Protein AF-A0A822CN77-F1 (afdb_monomer_lite)

Sequence (173 aa):
PVVTIVVEGGQDTVNNTYYDLRANIPVIIVDGTGRAADFFTRWLFLTKDLENDVENKDIICEIEELASSAGSQNINQNDQENDKSKQIDELMNRIMYCLQPAIRSRLTVFSLNSGVNLTETIFRSICRSRQTIAKMKLYSSNIKVKTKREDMPDDERHNMDETIDRHDILKKE

Structure (mmCIF, N/CA/C/O backbone):
data_AF-A0A822CN77-F1
#
_entry.id   AF-A0A822CN77-F1
#
loop_
_atom_site.group_PDB
_atom_site.id
_atom_site.type_symbol
_atom_site.label_atom_id
_atom_site.label_alt_id
_atom_site.label_comp_id
_atom_site.label_asym_id
_atom_site.label_entity_id
_atom_site.label_seq_id
_atom_site.pdbx_PDB_ins_code
_atom_site.Cartn_x
_atom_site.Cartn_y
_atom_site.Cartn_z
_atom_site.occupancy
_atom_site.B_iso_or_equiv
_atom_site.auth_seq_id
_atom_site.auth_comp_id
_atom_site.auth_asym_id
_atom_site.auth_atom_id
_atom_site.pdbx_PDB_model_num
ATOM 1 N N . PRO A 1 1 ? -4.252 -14.522 -8.098 1.00 82.31 1 PRO A N 1
ATOM 2 C CA . PRO A 1 1 ? -3.595 -13.725 -7.034 1.00 82.31 1 PRO A CA 1
ATOM 3 C C . PRO A 1 1 ? -3.723 -12.258 -7.419 1.00 82.31 1 PRO A C 1
ATOM 5 O O . PRO A 1 1 ? -3.623 -11.970 -8.606 1.00 82.31 1 PRO A O 1
ATOM 8 N N . VAL A 1 2 ? -3.995 -11.382 -6.457 1.00 90.12 2 VAL A N 1
ATOM 9 C CA . VAL A 1 2 ? -4.181 -9.945 -6.696 1.00 90.12 2 VAL A CA 1
ATOM 10 C C . VAL A 1 2 ? -3.085 -9.199 -5.945 1.00 90.12 2 VAL A C 1
ATOM 12 O O . VAL A 1 2 ? -2.650 -9.658 -4.888 1.00 90.12 2 VAL A O 1
ATOM 15 N N . VAL A 1 3 ? -2.610 -8.102 -6.523 1.00 94.50 3 VAL A N 1
ATOM 16 C CA . VAL A 1 3 ? -1.659 -7.165 -5.925 1.00 94.50 3 VAL A CA 1
ATOM 17 C C . VAL A 1 3 ? -2.132 -5.760 -6.275 1.00 94.50 3 VAL A C 1
ATOM 19 O O . VAL A 1 3 ? -2.596 -5.540 -7.395 1.00 94.50 3 VAL A O 1
ATOM 22 N N . THR A 1 4 ? -1.999 -4.828 -5.342 1.00 97.06 4 THR A N 1
ATOM 23 C CA . THR A 1 4 ? -2.249 -3.408 -5.600 1.00 97.06 4 THR A CA 1
ATOM 24 C C . THR A 1 4 ? -0.922 -2.713 -5.853 1.00 97.06 4 THR A C 1
ATOM 26 O O . THR A 1 4 ? 0.059 -2.980 -5.159 1.00 97.06 4 THR A O 1
ATOM 29 N N . ILE A 1 5 ? -0.879 -1.825 -6.844 1.00 97.12 5 ILE A N 1
ATOM 30 C CA . ILE A 1 5 ? 0.282 -0.975 -7.117 1.00 97.12 5 ILE A CA 1
ATOM 31 C C . ILE A 1 5 ? -0.145 0.480 -6.926 1.00 97.12 5 ILE A C 1
ATOM 33 O O . ILE A 1 5 ? -1.062 0.951 -7.593 1.00 97.12 5 ILE A O 1
ATOM 37 N N . VAL A 1 6 ? 0.525 1.178 -6.016 1.00 97.00 6 VAL A N 1
ATOM 38 C CA . VAL A 1 6 ? 0.315 2.592 -5.709 1.00 97.00 6 VAL A CA 1
ATOM 39 C C . VAL A 1 6 ? 1.421 3.394 -6.380 1.00 97.00 6 VAL A C 1
ATOM 41 O O . VAL A 1 6 ? 2.593 3.221 -6.053 1.00 97.00 6 VAL A O 1
ATOM 44 N N . VAL A 1 7 ? 1.042 4.257 -7.321 1.00 95.62 7 VAL A N 1
ATOM 45 C CA . VAL A 1 7 ? 1.967 5.129 -8.068 1.00 95.62 7 VAL A CA 1
ATOM 46 C C . VAL A 1 7 ? 1.778 6.582 -7.640 1.00 95.62 7 VAL A C 1
ATOM 48 O O . VAL A 1 7 ? 2.720 7.253 -7.239 1.00 95.62 7 VAL A O 1
ATOM 51 N N . GLU A 1 8 ? 0.538 7.056 -7.642 1.00 94.25 8 GLU A N 1
ATOM 52 C CA . GLU A 1 8 ? 0.161 8.387 -7.177 1.00 94.25 8 GLU A CA 1
ATOM 53 C C . GLU A 1 8 ? -1.133 8.288 -6.358 1.00 94.25 8 GLU A C 1
ATOM 55 O O . GLU A 1 8 ? -1.816 7.259 -6.347 1.00 94.25 8 GLU A O 1
ATOM 60 N N . GLY A 1 9 ? -1.468 9.347 -5.627 1.00 92.50 9 GLY A N 1
ATOM 61 C CA . GLY A 1 9 ? -2.730 9.413 -4.920 1.00 92.50 9 GLY A CA 1
ATOM 62 C C . GLY A 1 9 ? -2.840 10.553 -3.930 1.00 92.50 9 GLY A C 1
ATOM 63 O O . GLY A 1 9 ? -1.879 11.281 -3.671 1.00 92.50 9 GLY A O 1
ATOM 64 N N . GLY A 1 10 ? -4.029 10.658 -3.348 1.00 91.06 10 GLY A N 1
ATOM 65 C CA . GLY A 1 10 ? -4.314 11.474 -2.173 1.00 91.06 10 GLY A CA 1
ATOM 66 C C . GLY A 1 10 ? -4.875 10.617 -1.040 1.00 91.06 10 GLY A C 1
ATOM 67 O O . GLY A 1 10 ? -4.555 9.435 -0.919 1.00 91.06 10 GLY A O 1
ATOM 68 N N . GLN A 1 11 ? -5.752 11.212 -0.235 1.00 89.19 11 GLN A N 1
ATOM 69 C CA . GLN A 1 11 ? -6.407 10.557 0.899 1.00 89.19 11 GLN A CA 1
ATOM 70 C C . GLN A 1 11 ? -7.148 9.266 0.508 1.00 89.19 11 GLN A C 1
ATOM 72 O O . GLN A 1 11 ? -7.032 8.256 1.200 1.00 89.19 11 GLN A O 1
ATOM 77 N N . ASP A 1 12 ? -7.841 9.253 -0.632 1.00 92.75 12 ASP A N 1
ATOM 78 C CA . ASP A 1 12 ? -8.577 8.068 -1.094 1.00 92.75 12 ASP A CA 1
ATOM 79 C C . ASP A 1 12 ? -7.660 6.877 -1.377 1.00 92.75 12 ASP A C 1
ATOM 81 O O . ASP A 1 12 ? -7.999 5.734 -1.083 1.00 92.75 12 ASP A O 1
ATOM 85 N N . THR A 1 13 ? -6.452 7.131 -1.879 1.00 95.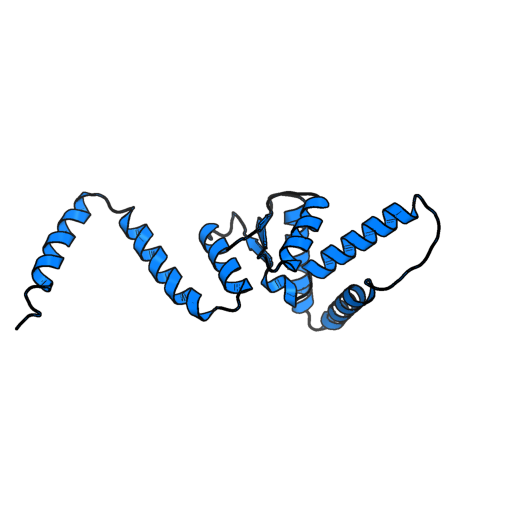50 13 THR A N 1
ATOM 86 C CA . THR A 1 13 ? -5.463 6.078 -2.131 1.00 95.50 13 THR A CA 1
ATOM 87 C C . THR A 1 13 ? -4.957 5.467 -0.829 1.00 95.50 13 THR A C 1
ATOM 89 O O . THR A 1 13 ? -4.756 4.255 -0.760 1.00 95.50 13 THR A O 1
ATOM 92 N N . VAL A 1 14 ? -4.802 6.275 0.224 1.00 92.38 14 VAL A N 1
ATOM 93 C CA . VAL A 1 14 ? -4.470 5.784 1.571 1.00 92.38 14 VAL A CA 1
ATOM 94 C C . VAL A 1 14 ? -5.600 4.902 2.107 1.00 92.38 14 VAL A C 1
ATOM 96 O O . VAL A 1 14 ? -5.341 3.808 2.607 1.00 92.38 14 VAL A O 1
ATOM 99 N N . ASN A 1 15 ? -6.855 5.319 1.921 1.00 93.50 15 ASN A N 1
ATOM 100 C CA . ASN A 1 15 ? -8.027 4.536 2.313 1.00 93.50 15 ASN A CA 1
ATOM 101 C C . ASN A 1 15 ? -8.109 3.197 1.567 1.00 93.50 15 ASN A C 1
ATOM 103 O O . ASN A 1 15 ? -8.303 2.154 2.189 1.00 93.50 15 ASN A O 1
ATOM 107 N N . ASN A 1 16 ? -7.910 3.204 0.250 1.00 95.75 16 ASN A N 1
ATOM 108 C CA . ASN A 1 16 ? -7.914 1.984 -0.557 1.00 95.75 16 ASN A CA 1
ATOM 109 C C . ASN A 1 16 ? -6.770 1.048 -0.155 1.00 95.75 16 ASN A C 1
ATOM 111 O O . ASN A 1 16 ? -6.987 -0.146 0.021 1.00 95.75 16 ASN A O 1
ATOM 115 N N . THR A 1 17 ? -5.582 1.603 0.103 1.00 95.19 17 THR A N 1
ATOM 116 C CA . THR A 1 17 ? -4.426 0.841 0.600 1.00 95.19 17 THR A CA 1
ATOM 117 C C . THR A 1 17 ? -4.740 0.159 1.931 1.00 95.19 17 THR A C 1
ATOM 119 O O . THR A 1 17 ? -4.429 -1.018 2.114 1.00 95.19 17 THR A O 1
ATOM 122 N N . TYR A 1 18 ? -5.407 0.866 2.847 1.00 94.56 18 TYR A N 1
ATOM 123 C CA . TYR A 1 18 ? -5.882 0.298 4.106 1.00 94.56 18 TYR A CA 1
ATOM 124 C C . TYR A 1 18 ? -6.828 -0.891 3.879 1.00 94.56 18 TYR A C 1
ATOM 126 O O . TYR A 1 18 ? -6.625 -1.959 4.465 1.00 94.56 18 TYR A O 1
ATOM 134 N N . TYR A 1 19 ? -7.833 -0.743 3.010 1.00 95.31 19 TYR A N 1
ATOM 135 C CA . TYR A 1 19 ? -8.781 -1.822 2.721 1.00 95.31 19 TYR A CA 1
ATOM 136 C C . TYR A 1 19 ? -8.113 -3.026 2.049 1.00 95.31 19 TYR A C 1
ATOM 138 O O . TYR A 1 19 ? -8.387 -4.163 2.439 1.00 95.31 19 TYR A O 1
ATOM 146 N N . ASP A 1 20 ? -7.186 -2.792 1.122 1.00 95.44 20 ASP A N 1
ATOM 147 C CA . ASP A 1 20 ? -6.421 -3.844 0.451 1.00 95.44 20 ASP A CA 1
ATOM 148 C C . ASP A 1 20 ? -5.571 -4.640 1.446 1.00 95.44 20 ASP A C 1
ATOM 150 O O . ASP A 1 20 ? -5.613 -5.875 1.482 1.00 95.44 20 ASP A O 1
ATOM 154 N N . LEU A 1 21 ? -4.859 -3.946 2.336 1.00 92.25 21 LEU A N 1
ATOM 155 C CA . LEU A 1 21 ? -4.067 -4.587 3.383 1.00 92.25 21 LEU A CA 1
ATOM 156 C C . LEU A 1 21 ? -4.950 -5.343 4.378 1.00 92.25 21 LEU A C 1
ATOM 158 O O . LEU A 1 21 ? -4.595 -6.447 4.805 1.00 92.25 21 LEU A O 1
ATOM 162 N N . ARG A 1 22 ? -6.129 -4.818 4.723 1.00 91.31 22 ARG A N 1
ATOM 163 C CA . ARG A 1 22 ? -7.092 -5.535 5.570 1.00 91.31 22 ARG A CA 1
ATOM 164 C C . ARG A 1 22 ? -7.628 -6.796 4.879 1.00 91.31 22 ARG A C 1
ATOM 166 O O . ARG A 1 22 ? -7.829 -7.815 5.537 1.00 91.31 22 ARG A O 1
ATOM 173 N N . ALA A 1 23 ? -7.772 -6.765 3.556 1.00 90.62 23 ALA A N 1
ATOM 174 C CA . ALA A 1 23 ? -8.179 -7.897 2.724 1.00 90.62 23 ALA A CA 1
ATOM 175 C C . ALA A 1 23 ? -7.046 -8.899 2.413 1.00 90.62 23 ALA A C 1
ATOM 177 O O . ALA A 1 23 ? -7.246 -9.833 1.637 1.00 90.62 23 ALA A O 1
ATOM 178 N N . ASN A 1 24 ? -5.863 -8.754 3.025 1.00 89.31 24 ASN A N 1
ATOM 179 C CA . ASN A 1 24 ? -4.676 -9.573 2.741 1.00 89.31 24 ASN A CA 1
ATOM 180 C C . ASN A 1 24 ? -4.159 -9.466 1.298 1.00 89.31 24 ASN A C 1
ATOM 182 O O . ASN A 1 24 ? -3.514 -10.391 0.793 1.00 89.31 24 ASN A O 1
ATOM 186 N N . ILE A 1 25 ? -4.397 -8.331 0.644 1.00 93.12 25 ILE A N 1
ATOM 187 C CA . ILE A 1 25 ? -3.852 -8.034 -0.675 1.00 93.12 25 ILE A CA 1
ATOM 188 C C . ILE A 1 25 ? -2.482 -7.360 -0.481 1.00 93.12 25 ILE A C 1
ATOM 190 O O . ILE A 1 25 ? -2.385 -6.366 0.239 1.00 93.12 25 ILE A O 1
ATOM 194 N N . PRO A 1 26 ? -1.392 -7.904 -1.058 1.00 94.19 26 PRO A N 1
ATOM 195 C CA . PRO A 1 26 ? -0.094 -7.244 -1.029 1.00 94.19 26 PRO A CA 1
ATOM 196 C C . PRO A 1 26 ? -0.150 -5.918 -1.790 1.00 94.19 26 PRO A C 1
ATOM 198 O O . PRO A 1 26 ? -0.728 -5.846 -2.877 1.00 94.19 26 PRO A O 1
ATOM 201 N N . VAL A 1 27 ? 0.507 -4.899 -1.241 1.00 95.81 27 VAL A N 1
ATOM 202 C CA . VAL A 1 27 ? 0.570 -3.559 -1.826 1.00 95.81 27 VAL A CA 1
ATOM 203 C C . VAL A 1 27 ? 2.014 -3.233 -2.183 1.00 95.81 27 VAL A C 1
ATOM 205 O O . VAL A 1 27 ? 2.927 -3.388 -1.370 1.00 95.81 27 VAL A O 1
ATOM 208 N N . ILE A 1 28 ? 2.224 -2.793 -3.418 1.00 96.12 28 ILE A N 1
ATOM 209 C CA . ILE A 1 28 ? 3.504 -2.306 -3.922 1.00 96.12 28 ILE A CA 1
ATOM 210 C C . ILE A 1 28 ? 3.405 -0.802 -4.083 1.00 96.12 28 ILE A C 1
ATOM 212 O O . ILE A 1 28 ? 2.486 -0.310 -4.724 1.00 96.12 28 ILE A O 1
ATOM 216 N N . ILE A 1 29 ? 4.363 -0.082 -3.528 1.00 96.06 29 ILE A N 1
ATOM 217 C CA . ILE A 1 29 ? 4.429 1.371 -3.583 1.00 96.06 29 ILE A CA 1
ATOM 218 C C . ILE A 1 29 ? 5.589 1.749 -4.477 1.00 96.06 29 ILE A C 1
ATOM 220 O O . ILE A 1 29 ? 6.706 1.285 -4.254 1.00 96.06 29 ILE A O 1
ATOM 224 N N . VAL A 1 30 ? 5.319 2.546 -5.503 1.00 95.88 30 VAL A N 1
ATOM 225 C CA . VAL A 1 30 ? 6.348 3.041 -6.410 1.00 95.88 30 VAL A CA 1
ATOM 226 C C . VAL A 1 30 ? 6.920 4.328 -5.825 1.00 95.88 30 VAL A C 1
ATOM 228 O O . VAL A 1 30 ? 6.211 5.303 -5.623 1.00 95.88 30 VAL A O 1
ATOM 231 N N . ASP A 1 31 ? 8.198 4.292 -5.476 1.00 94.06 31 ASP A N 1
ATOM 232 C CA . ASP A 1 31 ? 8.905 5.401 -4.839 1.00 94.06 31 ASP A CA 1
ATOM 233 C C . ASP A 1 31 ? 9.152 6.552 -5.825 1.00 94.06 31 ASP A C 1
ATOM 235 O O . ASP A 1 31 ? 9.593 6.320 -6.956 1.00 94.06 31 ASP A O 1
ATOM 239 N N . GLY A 1 32 ? 8.900 7.787 -5.383 1.00 91.19 32 GLY A N 1
ATOM 240 C CA . GLY A 1 32 ? 9.177 9.012 -6.129 1.00 91.19 32 GLY A CA 1
ATOM 241 C C . GLY A 1 32 ? 8.151 9.349 -7.209 1.00 91.19 32 GLY A C 1
ATOM 242 O O . GLY A 1 32 ? 8.461 10.137 -8.104 1.00 91.19 32 GLY A O 1
ATOM 243 N N . THR A 1 33 ? 6.962 8.737 -7.186 1.00 92.75 33 THR A N 1
ATOM 244 C CA . THR A 1 33 ? 5.964 8.899 -8.258 1.00 92.75 33 THR A CA 1
ATOM 245 C C . THR A 1 33 ? 4.710 9.666 -7.860 1.00 92.75 33 THR A C 1
ATOM 247 O O . THR A 1 33 ? 3.918 9.997 -8.740 1.00 92.75 33 THR A O 1
ATOM 250 N N . GLY A 1 34 ? 4.511 10.001 -6.582 1.00 91.12 34 GLY A N 1
ATOM 251 C CA . GLY A 1 34 ? 3.364 10.821 -6.201 1.00 91.12 34 GLY A CA 1
ATOM 252 C C . GLY A 1 34 ? 3.078 10.890 -4.709 1.00 91.12 34 GLY A C 1
ATOM 253 O O . GLY A 1 34 ? 3.551 10.079 -3.923 1.00 91.12 34 GLY A O 1
ATOM 254 N N . ARG A 1 35 ? 2.215 11.837 -4.316 1.00 90.69 35 ARG A N 1
ATOM 255 C CA . ARG A 1 35 ? 2.005 12.223 -2.905 1.00 90.69 35 ARG A CA 1
ATOM 256 C C . ARG A 1 35 ? 1.712 11.052 -1.965 1.00 90.69 35 ARG A C 1
ATOM 258 O O . ARG A 1 35 ? 2.388 10.918 -0.953 1.00 90.69 35 ARG A O 1
ATOM 265 N N . ALA A 1 36 ? 0.723 10.211 -2.276 1.00 90.88 36 ALA A N 1
ATOM 266 C CA . ALA A 1 36 ? 0.414 9.052 -1.433 1.00 90.88 36 ALA A CA 1
ATOM 267 C C . ALA A 1 36 ? 1.550 8.014 -1.417 1.00 90.88 36 ALA A C 1
ATOM 269 O O . ALA A 1 36 ? 1.839 7.439 -0.369 1.00 90.88 36 ALA A O 1
ATOM 270 N N . ALA A 1 37 ? 2.206 7.785 -2.557 1.00 92.62 37 ALA A N 1
ATOM 271 C CA . ALA A 1 37 ? 3.288 6.813 -2.660 1.00 92.62 37 ALA A CA 1
ATOM 272 C C . ALA A 1 37 ? 4.529 7.264 -1.873 1.00 92.62 37 ALA A C 1
ATOM 274 O O . ALA A 1 37 ? 5.075 6.505 -1.069 1.00 92.62 37 ALA A O 1
ATOM 275 N N . ASP A 1 38 ? 4.907 8.530 -2.018 1.00 91.06 38 ASP A N 1
ATOM 276 C CA . ASP A 1 38 ? 6.020 9.148 -1.302 1.00 91.06 38 ASP A CA 1
ATOM 277 C C . ASP A 1 38 ? 5.727 9.240 0.197 1.00 91.06 38 ASP A C 1
ATOM 279 O O . ASP A 1 38 ? 6.608 8.980 1.016 1.00 91.06 38 ASP A O 1
ATOM 283 N N . PHE A 1 39 ? 4.475 9.533 0.572 1.00 90.44 39 PHE A N 1
ATOM 284 C CA . PHE A 1 39 ? 4.030 9.521 1.964 1.00 90.44 39 PHE A CA 1
ATOM 285 C C . PHE A 1 39 ? 4.293 8.162 2.617 1.00 90.44 39 PHE A C 1
ATOM 287 O O . PHE A 1 39 ? 5.011 8.084 3.616 1.00 90.44 39 PHE A O 1
ATOM 294 N N . PHE A 1 40 ? 3.767 7.079 2.040 1.00 90.69 40 PHE A N 1
ATOM 295 C CA . PHE A 1 40 ? 3.989 5.743 2.586 1.00 90.69 40 PHE A CA 1
ATOM 296 C C . PHE A 1 40 ? 5.465 5.356 2.574 1.00 90.69 40 PHE A C 1
ATOM 298 O O . PHE A 1 40 ? 5.947 4.760 3.534 1.00 90.69 40 PHE A O 1
ATOM 305 N N . THR A 1 41 ? 6.191 5.690 1.509 1.00 90.38 41 THR A N 1
ATOM 306 C CA . THR A 1 41 ? 7.609 5.351 1.385 1.00 90.38 41 THR A CA 1
ATOM 307 C C . THR A 1 41 ? 8.427 6.043 2.473 1.00 90.38 41 THR A C 1
ATOM 309 O O . THR A 1 41 ? 9.200 5.387 3.174 1.00 90.38 41 THR A O 1
ATOM 312 N N . ARG A 1 42 ? 8.186 7.338 2.707 1.00 87.69 42 ARG A N 1
ATOM 313 C CA . ARG A 1 42 ? 8.837 8.106 3.772 1.00 87.69 42 ARG A CA 1
ATOM 314 C C . ARG A 1 42 ? 8.525 7.547 5.157 1.00 87.69 42 ARG A C 1
ATOM 316 O O . ARG A 1 42 ? 9.448 7.366 5.947 1.00 87.69 42 ARG A O 1
ATOM 323 N N . TRP A 1 43 ? 7.261 7.242 5.438 1.00 83.81 43 TRP A N 1
ATOM 324 C CA . TRP A 1 43 ? 6.845 6.662 6.718 1.00 83.81 43 TRP A CA 1
ATOM 325 C C . TRP A 1 43 ? 7.394 5.258 6.943 1.00 83.81 43 TRP A C 1
ATOM 327 O O . TRP A 1 43 ? 7.803 4.922 8.055 1.00 83.81 43 TRP A O 1
ATOM 337 N N . LEU A 1 44 ? 7.469 4.443 5.891 1.00 84.50 44 LEU A N 1
ATOM 338 C CA . LEU A 1 44 ? 8.154 3.163 5.958 1.00 84.50 44 LEU A CA 1
ATOM 339 C C . LEU A 1 44 ? 9.637 3.383 6.279 1.00 84.50 44 LEU A C 1
ATOM 341 O O . LEU A 1 44 ? 10.145 2.730 7.171 1.00 84.50 44 LEU A O 1
ATOM 345 N N . PHE A 1 45 ? 10.366 4.297 5.651 1.00 82.69 45 PHE A N 1
ATOM 346 C CA . PHE A 1 45 ? 11.764 4.501 6.060 1.00 82.69 45 PHE A CA 1
ATOM 347 C C . PHE A 1 45 ? 11.892 4.958 7.524 1.00 82.69 45 PHE A C 1
ATOM 349 O O . PHE A 1 45 ? 12.588 4.301 8.293 1.00 82.69 45 PHE A O 1
ATOM 356 N N . LEU A 1 46 ? 11.101 5.949 7.947 1.00 78.12 46 LEU A N 1
ATOM 357 C CA . LEU A 1 46 ? 11.106 6.464 9.324 1.00 78.12 46 LEU A CA 1
ATOM 358 C C . LEU A 1 46 ? 10.840 5.383 10.382 1.00 78.12 46 LEU A C 1
ATOM 360 O O . LEU A 1 46 ? 11.561 5.284 11.367 1.00 78.12 46 LEU A O 1
ATOM 364 N N . THR A 1 47 ? 9.830 4.539 10.171 1.00 71.06 47 THR A N 1
ATOM 365 C CA . THR A 1 47 ? 9.490 3.457 11.114 1.00 71.06 47 THR A CA 1
ATOM 366 C C . THR A 1 47 ? 10.541 2.350 11.143 1.00 71.06 47 THR A C 1
ATOM 368 O O . THR A 1 47 ? 10.703 1.687 12.155 1.00 71.06 47 THR A O 1
ATOM 371 N N . LYS A 1 48 ? 11.266 2.114 10.041 1.00 69.94 48 LYS A N 1
ATOM 372 C CA . LYS A 1 48 ? 12.392 1.158 10.014 1.00 69.94 48 LYS A CA 1
ATOM 373 C C . LYS A 1 48 ? 13.574 1.681 10.815 1.00 69.94 48 LYS A C 1
ATOM 375 O O . LYS A 1 48 ? 14.207 0.914 11.528 1.00 69.94 48 LYS A O 1
ATOM 380 N N . ASP A 1 49 ? 13.863 2.967 10.670 1.00 64.75 49 ASP A N 1
ATOM 381 C CA . ASP A 1 49 ? 14.956 3.613 11.386 1.00 64.75 49 ASP A CA 1
ATOM 382 C C . ASP A 1 49 ? 14.658 3.632 12.894 1.00 64.75 49 ASP A C 1
ATOM 384 O O . ASP A 1 49 ? 15.520 3.251 13.682 1.00 64.75 49 ASP A O 1
ATOM 388 N N . LEU A 1 50 ? 13.406 3.911 13.288 1.00 59.34 50 LEU A N 1
ATOM 389 C CA . LEU A 1 50 ? 12.960 3.809 14.684 1.00 59.34 50 LEU A CA 1
ATOM 390 C C . LEU A 1 50 ? 13.096 2.391 15.270 1.00 59.34 50 LEU A C 1
ATOM 392 O O . LEU A 1 50 ? 13.458 2.255 16.432 1.00 59.34 50 LEU A O 1
ATOM 396 N N . GLU A 1 51 ? 12.808 1.335 14.500 1.00 59.03 51 GLU A N 1
ATOM 397 C CA . GLU A 1 51 ? 12.944 -0.061 14.967 1.00 59.03 51 GLU A CA 1
ATOM 398 C C . GLU A 1 51 ? 14.414 -0.462 15.193 1.00 59.03 51 GLU A C 1
ATOM 400 O O . GLU A 1 51 ? 14.703 -1.333 16.020 1.00 59.03 51 GLU A O 1
ATOM 405 N N . ASN A 1 52 ? 15.336 0.157 14.449 1.00 59.03 52 ASN A N 1
ATOM 406 C CA . ASN A 1 52 ? 16.772 -0.101 14.542 1.00 59.03 52 ASN A CA 1
ATOM 407 C C . ASN A 1 52 ? 17.445 0.692 15.675 1.00 59.03 52 ASN A C 1
ATOM 409 O O . ASN A 1 52 ? 18.481 0.251 16.177 1.00 59.03 52 ASN A O 1
ATOM 413 N N . ASP A 1 53 ? 16.853 1.808 16.109 1.00 56.25 53 ASP A N 1
ATOM 414 C CA . ASP A 1 53 ? 17.280 2.543 17.300 1.00 56.25 53 ASP A CA 1
ATOM 415 C C . ASP A 1 53 ? 16.715 1.888 18.565 1.00 56.25 53 ASP A C 1
ATOM 417 O O . ASP A 1 53 ? 15.530 1.971 18.885 1.00 56.25 53 ASP A O 1
ATOM 421 N N . VAL A 1 54 ? 17.597 1.237 19.327 1.00 54.41 54 VAL A N 1
ATOM 422 C CA . VAL A 1 54 ? 17.249 0.503 20.558 1.00 54.41 54 VAL A CA 1
ATOM 423 C C . VAL A 1 54 ? 16.581 1.406 21.609 1.00 54.41 54 VAL A C 1
ATOM 425 O O . VAL A 1 54 ? 15.781 0.908 22.396 1.00 54.41 54 VAL A O 1
ATOM 428 N N . GLU A 1 55 ? 16.851 2.716 21.587 1.00 55.50 55 GLU A N 1
ATOM 429 C CA . GLU A 1 55 ? 16.246 3.718 22.481 1.00 55.50 55 GLU A CA 1
ATOM 430 C C . GLU A 1 55 ? 14.812 4.123 22.094 1.00 55.50 55 GLU A C 1
ATOM 432 O O . GLU A 1 55 ? 14.072 4.599 22.948 1.00 55.50 55 GLU A O 1
ATOM 437 N N . ASN A 1 56 ? 14.373 3.896 20.850 1.00 51.09 56 ASN A N 1
ATOM 438 C CA . ASN A 1 56 ? 13.058 4.342 20.365 1.00 51.09 56 ASN A CA 1
ATOM 439 C C . ASN A 1 56 ? 11.991 3.235 20.345 1.00 51.09 56 ASN A C 1
ATOM 441 O O . ASN A 1 56 ? 10.864 3.470 19.903 1.00 51.09 56 ASN A O 1
ATOM 445 N N . LYS A 1 57 ? 12.305 2.034 20.850 1.00 54.09 57 LYS A N 1
ATOM 446 C CA . LYS A 1 57 ? 11.336 0.927 20.960 1.00 54.09 57 LYS A CA 1
ATOM 447 C C . LYS A 1 57 ? 10.103 1.292 21.780 1.00 54.09 57 LYS A C 1
ATOM 449 O O . LYS A 1 57 ? 9.009 0.863 21.427 1.00 54.09 57 LYS A O 1
ATOM 454 N N . ASP A 1 58 ? 10.273 2.107 22.814 1.00 55.72 58 ASP A N 1
ATOM 455 C CA . ASP A 1 58 ? 9.165 2.543 23.664 1.00 55.72 58 ASP A CA 1
ATOM 456 C C . ASP A 1 58 ? 8.183 3.440 22.890 1.00 55.72 58 ASP A C 1
ATOM 458 O O . ASP A 1 58 ? 6.974 3.283 23.036 1.00 55.72 58 ASP A O 1
ATOM 462 N N . ILE A 1 59 ? 8.678 4.278 21.967 1.00 57.69 59 ILE A N 1
ATOM 463 C CA . ILE A 1 59 ? 7.845 5.117 21.082 1.00 57.69 59 ILE A CA 1
ATOM 464 C C . ILE A 1 59 ? 7.046 4.249 20.102 1.00 57.69 59 ILE A C 1
ATOM 466 O O . ILE A 1 59 ? 5.890 4.542 19.809 1.00 57.69 59 ILE A O 1
ATOM 470 N N . ILE A 1 60 ? 7.637 3.165 19.588 1.00 55.94 60 ILE A N 1
ATOM 471 C CA . ILE A 1 60 ? 6.927 2.226 18.706 1.00 55.94 60 ILE A CA 1
ATOM 472 C C . ILE A 1 60 ? 5.822 1.508 19.474 1.00 55.94 60 ILE A C 1
ATOM 474 O O . ILE A 1 60 ? 4.701 1.443 18.976 1.00 55.94 60 ILE A O 1
ATOM 478 N N . CYS A 1 61 ? 6.113 1.016 20.681 1.00 56.00 61 CYS A N 1
ATOM 479 C CA . CYS A 1 61 ? 5.110 0.409 21.553 1.00 56.00 61 CYS A CA 1
ATOM 480 C C . CYS A 1 61 ? 3.974 1.392 21.871 1.00 56.00 61 CYS A C 1
ATOM 482 O O . CYS A 1 61 ? 2.812 1.003 21.824 1.00 56.00 61 CYS A O 1
ATOM 484 N N . GLU A 1 62 ? 4.282 2.667 22.120 1.00 58.03 62 GLU A N 1
ATOM 485 C CA . GLU A 1 62 ? 3.279 3.705 22.380 1.00 58.03 62 GLU A CA 1
ATOM 486 C C . GLU A 1 62 ? 2.439 4.017 21.128 1.00 58.03 62 GLU A C 1
ATOM 488 O O . GLU A 1 62 ? 1.219 4.126 21.215 1.00 58.03 62 GLU A O 1
ATOM 493 N N . ILE A 1 63 ? 3.042 4.064 19.933 1.00 58.75 63 ILE A N 1
ATOM 494 C CA . ILE A 1 63 ? 2.304 4.182 18.662 1.00 58.75 63 ILE A CA 1
ATOM 495 C C . ILE A 1 63 ? 1.418 2.949 18.422 1.00 58.75 63 ILE A C 1
ATOM 497 O O . ILE A 1 63 ? 0.288 3.088 17.952 1.00 58.75 63 ILE A O 1
ATOM 501 N N . GLU A 1 64 ? 1.893 1.744 18.743 1.00 56.06 64 GLU A N 1
ATOM 502 C CA . GLU A 1 64 ? 1.116 0.504 18.648 1.00 56.06 64 GLU A CA 1
ATOM 503 C C . GLU A 1 64 ? -0.051 0.473 19.646 1.00 56.06 64 GLU A C 1
ATOM 505 O O . GLU A 1 64 ? -1.156 0.043 19.295 1.00 56.06 64 GLU A O 1
ATOM 510 N N . GLU A 1 65 ? 0.160 0.966 20.866 1.00 61.03 65 GLU A N 1
ATOM 511 C CA . GLU A 1 65 ? -0.857 1.086 21.911 1.00 61.03 65 GLU A CA 1
ATOM 512 C C . GLU A 1 65 ? -1.892 2.165 21.564 1.00 61.03 65 GLU A C 1
ATOM 514 O O . GLU A 1 65 ? -3.098 1.939 21.699 1.00 61.03 65 GLU A O 1
ATOM 519 N N . LEU A 1 66 ? -1.459 3.295 21.001 1.00 55.00 66 LEU A N 1
ATOM 520 C CA . LEU A 1 66 ? -2.332 4.336 20.454 1.00 55.00 66 LEU A CA 1
ATOM 521 C C . LEU A 1 66 ? -3.136 3.822 19.256 1.00 55.00 66 LEU A C 1
ATOM 523 O O . LEU A 1 66 ? -4.345 4.022 19.203 1.00 55.00 66 LEU A O 1
ATOM 527 N N . ALA A 1 67 ? -2.521 3.082 18.333 1.00 53.03 67 ALA A N 1
ATOM 528 C CA . ALA A 1 67 ? -3.226 2.474 17.203 1.00 53.03 67 ALA A CA 1
ATOM 529 C C . ALA A 1 67 ? -4.251 1.415 17.653 1.00 53.03 67 ALA A C 1
ATOM 531 O O . ALA A 1 67 ? -5.281 1.229 17.003 1.00 53.03 67 ALA A O 1
ATOM 532 N N . SER A 1 68 ? -3.979 0.729 18.766 1.00 54.50 68 SER A N 1
ATOM 533 C CA . SER A 1 68 ? -4.869 -0.284 19.344 1.00 54.50 68 SER A CA 1
ATOM 534 C C . SER A 1 68 ? -6.006 0.328 20.175 1.00 54.50 68 SER A C 1
ATOM 536 O O . SER A 1 68 ? -7.111 -0.212 20.189 1.00 54.50 68 SER A O 1
ATOM 538 N N . SER A 1 69 ? -5.770 1.466 20.834 1.00 51.56 69 SER A N 1
ATOM 539 C CA . SER A 1 69 ? -6.742 2.163 21.693 1.00 51.56 69 SER A CA 1
ATOM 540 C C . SER A 1 69 ? -7.587 3.211 20.959 1.00 51.56 69 SER A C 1
ATOM 542 O O . SER A 1 69 ? -8.735 3.450 21.342 1.00 51.56 69 SER A O 1
ATOM 544 N N . ALA A 1 70 ? -7.099 3.768 19.847 1.00 49.97 70 ALA A N 1
ATOM 545 C CA . ALA A 1 70 ? -7.842 4.714 19.010 1.00 49.97 70 ALA A CA 1
ATOM 546 C C . ALA A 1 70 ? -9.072 4.091 18.317 1.00 49.97 70 ALA A C 1
ATOM 548 O O . ALA A 1 70 ? -9.921 4.804 17.784 1.00 49.97 70 ALA A O 1
ATOM 549 N N . GLY A 1 71 ? -9.231 2.764 18.385 1.00 45.19 71 GLY A N 1
ATOM 550 C CA . GLY A 1 71 ? -10.467 2.070 18.025 1.00 45.19 71 GLY A CA 1
ATOM 551 C C . GLY A 1 71 ? -11.616 2.240 19.030 1.00 45.19 71 GLY A C 1
ATOM 552 O O . GLY A 1 71 ? -12.670 1.635 18.837 1.00 45.19 71 GLY A O 1
ATOM 553 N N . SER A 1 72 ? -11.443 2.978 20.135 1.00 46.62 72 SER A N 1
ATOM 554 C CA . SER A 1 72 ? -12.426 3.001 21.227 1.00 46.62 72 SER A CA 1
ATOM 555 C C . SER A 1 72 ? -12.446 4.295 22.050 1.00 46.62 72 SER A C 1
ATOM 557 O O . SER A 1 72 ? -12.335 4.217 23.266 1.00 46.62 72 SER A O 1
ATOM 559 N N . GLN A 1 73 ? -12.670 5.477 21.457 1.00 44.69 73 GLN A N 1
ATOM 560 C CA . GLN A 1 73 ? -13.143 6.636 22.241 1.00 44.69 73 GLN A CA 1
ATOM 561 C C . GLN A 1 73 ? -14.224 7.457 21.514 1.00 44.69 73 GLN A C 1
ATOM 563 O O . GLN A 1 73 ? -13.986 8.126 20.516 1.00 44.69 73 GLN A O 1
ATOM 568 N N . ASN A 1 74 ? -15.439 7.387 22.070 1.00 56.25 74 ASN A N 1
ATOM 569 C CA . ASN A 1 74 ? -16.562 8.299 21.846 1.00 56.25 74 ASN A CA 1
ATOM 570 C C . ASN A 1 74 ? -16.358 9.568 22.680 1.00 56.25 74 ASN A C 1
ATOM 572 O O . ASN A 1 74 ? -16.362 9.401 23.895 1.00 56.25 74 ASN A O 1
ATOM 576 N N . ILE A 1 75 ? -16.343 10.785 22.111 1.00 47.12 75 ILE A N 1
ATOM 577 C CA . ILE A 1 75 ? -16.773 12.020 22.816 1.00 47.12 75 ILE A CA 1
ATOM 578 C C . ILE A 1 75 ? -17.387 13.042 21.821 1.00 47.12 75 ILE A C 1
ATOM 580 O O . ILE A 1 75 ? -16.836 13.325 20.760 1.00 47.12 75 ILE A O 1
ATOM 584 N N . ASN A 1 76 ? -18.562 13.580 22.182 1.00 50.12 76 ASN A N 1
ATOM 585 C CA . ASN A 1 76 ? -19.296 14.689 21.539 1.00 50.12 76 ASN A CA 1
ATOM 586 C C . ASN A 1 76 ? -18.583 16.040 21.804 1.00 50.12 76 ASN A C 1
ATOM 588 O O . ASN A 1 76 ? -18.134 16.248 22.923 1.00 50.12 76 ASN A O 1
ATOM 592 N N . GLN A 1 77 ? -18.454 16.996 20.870 1.00 52.12 77 GLN A N 1
ATOM 593 C CA . GLN A 1 77 ? -19.391 18.122 20.623 1.00 52.12 77 GLN A CA 1
ATOM 594 C C . GLN A 1 77 ? -18.823 19.051 19.502 1.00 52.12 77 GLN A C 1
ATOM 596 O O . GLN A 1 77 ? -17.607 19.181 19.413 1.00 52.12 77 GLN A O 1
ATOM 601 N N . ASN A 1 78 ? -19.698 19.698 18.701 1.00 47.72 78 ASN A N 1
ATOM 602 C CA . ASN A 1 78 ? -19.498 20.733 17.638 1.00 47.72 78 ASN A CA 1
ATOM 603 C C . ASN A 1 78 ? -19.530 20.288 16.152 1.00 47.72 78 ASN A C 1
ATOM 605 O O . ASN A 1 78 ? -18.510 20.144 15.491 1.00 47.72 78 ASN A O 1
ATOM 609 N N . ASP A 1 79 ? -20.729 20.186 15.579 1.00 55.69 79 ASP A N 1
ATOM 610 C CA . ASP A 1 79 ? -21.076 19.432 14.356 1.00 55.69 79 ASP A CA 1
ATOM 611 C C . ASP A 1 79 ? -20.414 19.807 13.002 1.00 55.69 79 ASP A C 1
ATOM 613 O O . ASP A 1 79 ? -20.684 19.131 12.015 1.00 55.69 79 ASP A O 1
ATOM 617 N N . GLN A 1 80 ? -19.529 20.811 12.903 1.00 52.62 80 GLN A N 1
ATOM 618 C CA . GLN A 1 80 ? -18.768 21.084 11.657 1.00 52.62 80 GLN A CA 1
ATOM 619 C C . GLN A 1 80 ? -17.242 20.999 11.804 1.00 52.62 80 GLN A C 1
ATOM 621 O O . GLN A 1 80 ? -16.576 20.463 10.917 1.00 52.62 80 GLN A O 1
ATOM 626 N N . GLU A 1 81 ? -16.665 21.482 12.906 1.00 53.06 81 GLU A N 1
ATOM 627 C CA . GLU A 1 81 ? -15.238 21.261 13.201 1.00 53.06 81 GLU A CA 1
ATOM 628 C C . GLU A 1 81 ? -14.977 19.822 13.647 1.00 53.06 81 GLU A C 1
ATOM 630 O O . GLU A 1 81 ? -13.964 19.232 13.273 1.00 53.06 81 GLU A O 1
ATOM 635 N N . ASN A 1 82 ? -15.938 19.237 14.363 1.00 58.69 82 ASN A N 1
ATOM 636 C CA . ASN A 1 82 ? -15.847 17.891 14.908 1.00 58.69 82 ASN A CA 1
ATOM 637 C C . ASN A 1 82 ? -15.936 16.811 13.815 1.00 58.69 82 ASN A C 1
ATOM 639 O O . ASN A 1 82 ? -15.496 15.689 14.023 1.00 58.69 82 ASN A O 1
ATOM 643 N N . ASP A 1 83 ? -16.490 17.125 12.640 1.00 67.00 83 ASP A N 1
ATOM 644 C CA . ASP A 1 83 ? -16.551 16.175 11.522 1.00 67.00 83 ASP A CA 1
ATOM 645 C C . ASP A 1 83 ? -15.208 16.102 10.777 1.00 67.00 83 ASP A C 1
ATOM 647 O O . ASP A 1 83 ? -14.714 15.023 10.452 1.00 67.00 83 ASP A O 1
ATOM 651 N N . LYS A 1 84 ? -14.536 17.250 10.597 1.00 74.00 84 LYS A N 1
ATOM 652 C CA . LYS A 1 84 ? -13.185 17.287 10.018 1.00 74.00 84 LYS A CA 1
ATOM 653 C C . LYS A 1 84 ? -12.146 16.659 10.939 1.00 74.00 84 LYS A C 1
ATOM 655 O O . LYS A 1 84 ? -11.302 15.916 10.448 1.00 74.00 84 LYS A O 1
ATOM 660 N N . SER A 1 85 ? -12.198 16.933 12.245 1.00 76.12 85 SER A N 1
ATOM 661 C CA . SER A 1 85 ? -11.286 16.296 13.202 1.00 76.12 85 SER A CA 1
ATOM 662 C C . SER A 1 85 ? -11.479 14.780 13.219 1.00 76.12 85 SER A C 1
ATOM 664 O O . SER A 1 85 ? -10.506 14.056 13.055 1.00 76.12 85 SER A O 1
ATOM 666 N N . LYS A 1 86 ? -12.728 14.292 13.250 1.00 80.81 86 LYS A N 1
ATOM 667 C CA . LYS A 1 86 ? -13.030 12.852 13.169 1.00 80.81 86 LYS A CA 1
ATOM 668 C C . LYS A 1 86 ? -12.520 12.203 11.884 1.00 80.81 86 LYS A C 1
ATOM 670 O O . LYS A 1 86 ? -11.981 11.102 11.934 1.00 80.81 86 LYS A O 1
ATOM 675 N N . GLN A 1 87 ? -12.663 12.868 10.736 1.00 78.88 87 GLN A N 1
ATOM 676 C CA . GLN A 1 87 ? -12.136 12.360 9.463 1.00 78.88 87 GLN A CA 1
ATOM 677 C C . GLN A 1 87 ? -10.604 12.292 9.455 1.00 78.88 87 GLN A C 1
ATOM 679 O O . GLN A 1 87 ? -10.032 11.370 8.868 1.00 78.88 87 GLN A O 1
ATOM 684 N N . ILE A 1 88 ? -9.935 13.251 10.102 1.00 82.81 88 ILE A N 1
ATOM 685 C CA . ILE A 1 88 ? -8.479 13.237 10.280 1.00 82.81 88 ILE A CA 1
ATOM 686 C C . ILE A 1 88 ? -8.076 12.086 11.205 1.00 82.81 88 ILE A C 1
ATOM 688 O O . ILE A 1 88 ? -7.184 11.322 10.842 1.00 82.81 88 ILE A O 1
ATOM 692 N N . ASP A 1 89 ? -8.754 11.916 12.338 1.00 83.88 89 ASP A N 1
ATOM 693 C CA . ASP A 1 89 ? -8.478 10.839 13.294 1.00 83.88 89 ASP A CA 1
ATOM 694 C C . ASP A 1 89 ? -8.668 9.462 12.646 1.00 83.88 89 ASP A C 1
ATOM 696 O O . ASP A 1 89 ? -7.822 8.574 12.769 1.00 83.88 89 ASP A O 1
ATOM 700 N N . GLU A 1 90 ? -9.736 9.286 11.866 1.00 86.69 90 GLU A N 1
ATOM 701 C CA . GLU A 1 90 ? -9.986 8.044 11.141 1.00 86.69 90 GLU A CA 1
ATOM 702 C C . GLU A 1 90 ? -8.913 7.774 10.076 1.00 86.69 90 GLU A C 1
ATOM 704 O O . GLU A 1 90 ? -8.433 6.643 9.943 1.00 86.69 90 GLU A O 1
ATOM 709 N N . LEU A 1 91 ? -8.493 8.803 9.334 1.00 84.88 91 LEU A N 1
ATOM 710 C CA . LEU A 1 91 ? -7.403 8.681 8.370 1.00 84.88 91 LEU A CA 1
ATOM 711 C C . LEU A 1 91 ? -6.088 8.304 9.063 1.00 84.88 91 LEU A C 1
ATOM 713 O O . LEU A 1 91 ? -5.379 7.421 8.577 1.00 84.88 91 LEU A O 1
ATOM 717 N N . MET A 1 92 ? -5.780 8.925 10.202 1.00 84.50 92 MET A N 1
ATOM 7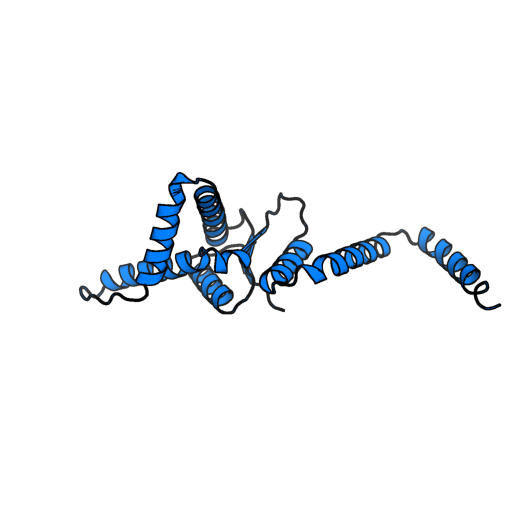18 C CA . MET A 1 92 ? -4.586 8.610 10.986 1.00 84.50 92 MET A CA 1
ATOM 719 C C . MET A 1 92 ? -4.623 7.174 11.499 1.00 84.50 92 MET A C 1
ATOM 721 O O . MET A 1 92 ? -3.642 6.454 11.337 1.00 84.50 92 MET A O 1
ATOM 725 N N . ASN A 1 93 ? -5.764 6.702 11.998 1.00 88.06 93 ASN A N 1
ATOM 726 C CA . ASN A 1 93 ? -5.931 5.308 12.414 1.00 88.06 93 ASN A CA 1
ATOM 727 C C . ASN A 1 93 ? -5.688 4.327 11.260 1.00 88.06 93 ASN A C 1
ATOM 729 O O . ASN A 1 93 ? -5.028 3.300 11.434 1.00 88.06 93 ASN A O 1
ATOM 733 N N . ARG A 1 94 ? -6.167 4.651 10.053 1.00 89.12 94 ARG A N 1
ATOM 734 C CA . ARG A 1 94 ? -5.917 3.841 8.849 1.00 89.12 94 ARG A CA 1
ATOM 735 C C . ARG A 1 94 ? -4.438 3.834 8.465 1.00 89.12 94 ARG A C 1
ATOM 737 O O . ARG A 1 94 ? -3.912 2.775 8.122 1.00 89.12 94 ARG A O 1
ATOM 744 N N . ILE A 1 95 ? -3.763 4.980 8.547 1.00 88.44 95 ILE A N 1
ATOM 745 C CA . ILE A 1 95 ? -2.319 5.090 8.303 1.00 88.44 95 ILE A CA 1
ATOM 746 C C . ILE A 1 95 ? -1.548 4.249 9.321 1.00 88.44 95 ILE A C 1
ATOM 748 O O . ILE A 1 95 ? -0.746 3.408 8.919 1.00 88.44 95 ILE A O 1
ATOM 752 N N . MET A 1 96 ? -1.836 4.412 10.613 1.00 86.44 96 MET A N 1
ATOM 753 C CA . MET A 1 96 ? -1.176 3.665 11.684 1.00 86.44 96 MET A CA 1
ATOM 754 C C . MET A 1 96 ? -1.364 2.159 11.512 1.00 86.44 96 MET A C 1
ATOM 756 O O . MET A 1 96 ? -0.392 1.412 11.594 1.00 86.44 96 MET A O 1
ATOM 760 N N . TYR A 1 97 ? -2.569 1.707 11.148 1.00 88.44 97 TYR 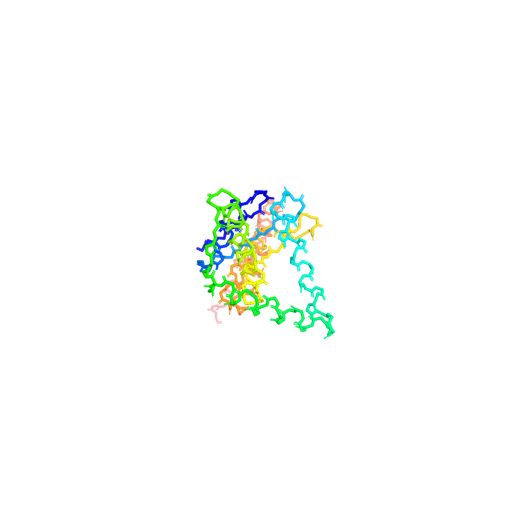A N 1
ATOM 761 C CA . TYR A 1 97 ? -2.812 0.304 10.808 1.00 88.44 97 TYR A CA 1
ATOM 762 C C . TYR A 1 97 ? -1.900 -0.191 9.678 1.00 88.44 97 TYR A C 1
ATOM 764 O O . TYR A 1 97 ? -1.303 -1.260 9.788 1.00 88.44 97 TYR A O 1
ATOM 772 N N . CYS A 1 98 ? -1.754 0.577 8.594 1.00 88.50 98 CYS A N 1
ATOM 773 C CA . CYS A 1 98 ? -0.890 0.187 7.475 1.00 88.50 98 CYS A CA 1
ATOM 774 C C . CYS A 1 98 ? 0.583 0.055 7.891 1.00 88.50 98 CYS A C 1
ATOM 776 O O . CYS A 1 98 ? 1.317 -0.740 7.303 1.00 88.50 98 CYS A O 1
ATOM 778 N N . LEU A 1 99 ? 1.013 0.825 8.892 1.00 82.62 99 LEU A N 1
ATOM 779 C CA . LEU A 1 99 ? 2.397 0.879 9.356 1.00 82.62 99 LEU A CA 1
ATOM 780 C C . LEU A 1 99 ? 2.738 -0.166 10.424 1.00 82.62 99 LEU A C 1
ATOM 782 O O . LEU A 1 99 ? 3.923 -0.410 10.647 1.00 82.62 99 LEU A O 1
ATOM 786 N N . GLN A 1 100 ? 1.743 -0.823 11.029 1.00 82.88 100 GLN A N 1
ATOM 787 C CA . GLN A 1 100 ? 1.968 -1.875 12.022 1.00 82.88 100 GLN A CA 1
ATOM 788 C C . GLN A 1 100 ? 2.936 -2.956 11.498 1.00 82.88 100 GLN A C 1
ATOM 790 O O . GLN A 1 100 ? 2.766 -3.424 10.361 1.00 82.88 100 GLN A O 1
ATOM 795 N N . PRO A 1 101 ? 3.893 -3.445 12.311 1.00 79.31 101 PRO A N 1
ATOM 796 C CA . PRO A 1 101 ? 4.910 -4.405 11.869 1.00 79.31 101 PRO A CA 1
ATOM 797 C C . PRO A 1 101 ? 4.340 -5.672 11.214 1.00 79.31 101 PRO A C 1
ATOM 799 O O . PRO A 1 101 ? 4.856 -6.153 10.201 1.00 79.31 101 PRO A O 1
ATOM 802 N N . ALA A 1 102 ? 3.217 -6.183 11.730 1.00 79.25 102 ALA A N 1
ATOM 803 C CA . ALA A 1 102 ? 2.535 -7.349 11.167 1.00 79.25 102 ALA A CA 1
ATOM 804 C C . ALA A 1 102 ? 2.025 -7.103 9.732 1.00 79.25 102 ALA A C 1
ATOM 806 O O . ALA A 1 102 ? 2.114 -7.972 8.858 1.00 79.25 102 ALA A O 1
ATOM 807 N N . ILE A 1 103 ? 1.517 -5.898 9.473 1.00 84.62 103 ILE A N 1
ATOM 808 C CA . ILE A 1 103 ? 0.922 -5.489 8.197 1.00 84.62 103 ILE A CA 1
ATOM 809 C C . ILE A 1 103 ? 2.010 -5.141 7.183 1.00 84.62 103 ILE A C 1
ATOM 811 O O . ILE A 1 103 ? 1.916 -5.517 6.012 1.00 84.62 103 ILE A O 1
ATOM 815 N N . ARG A 1 104 ? 3.081 -4.513 7.665 1.00 80.75 104 ARG A N 1
ATOM 816 C CA . ARG A 1 104 ? 4.224 -4.015 6.905 1.00 80.75 104 ARG A CA 1
ATOM 817 C C . ARG A 1 104 ? 4.893 -5.047 6.006 1.00 80.75 104 ARG A C 1
ATOM 819 O O . ARG A 1 104 ? 5.353 -4.711 4.921 1.00 80.75 104 ARG A O 1
ATOM 826 N N . SER A 1 105 ? 4.904 -6.315 6.412 1.00 82.06 105 SER A N 1
ATOM 827 C CA . SER A 1 105 ? 5.419 -7.427 5.596 1.00 82.06 105 SER A CA 1
ATOM 828 C C . SER A 1 105 ? 4.729 -7.568 4.225 1.00 82.06 105 SER A C 1
ATOM 830 O O . SER A 1 105 ? 5.293 -8.162 3.301 1.00 82.06 105 SER A O 1
ATOM 832 N N . ARG A 1 106 ? 3.521 -7.006 4.084 1.00 88.44 106 ARG A N 1
ATOM 833 C CA . ARG A 1 106 ? 2.695 -7.008 2.867 1.00 88.44 106 ARG A CA 1
ATOM 834 C C . ARG A 1 106 ? 2.805 -5.708 2.064 1.00 88.44 106 ARG A C 1
ATOM 836 O O . ARG A 1 106 ? 2.289 -5.659 0.950 1.00 88.44 106 ARG A O 1
ATOM 843 N N . LEU A 1 107 ? 3.509 -4.705 2.590 1.00 91.12 107 LEU A N 1
ATOM 844 C CA . LEU A 1 107 ? 3.880 -3.469 1.905 1.00 91.12 107 LEU A CA 1
ATOM 845 C C . LEU A 1 107 ? 5.294 -3.602 1.333 1.00 91.12 107 LEU A C 1
ATOM 847 O O . LEU A 1 107 ? 6.260 -3.858 2.050 1.00 91.12 107 LEU A O 1
ATOM 851 N N . THR A 1 108 ? 5.433 -3.436 0.022 1.00 92.25 108 THR A N 1
ATOM 852 C CA . THR A 1 108 ? 6.728 -3.491 -0.669 1.00 92.25 108 THR A CA 1
ATOM 853 C C . THR A 1 108 ? 6.986 -2.178 -1.384 1.00 92.25 108 THR A C 1
ATOM 855 O O . THR A 1 108 ? 6.153 -1.734 -2.158 1.00 92.25 108 THR A O 1
ATOM 858 N N . VAL A 1 109 ? 8.153 -1.575 -1.172 1.00 93.12 109 VAL A N 1
ATOM 859 C CA . VAL A 1 109 ? 8.569 -0.387 -1.927 1.0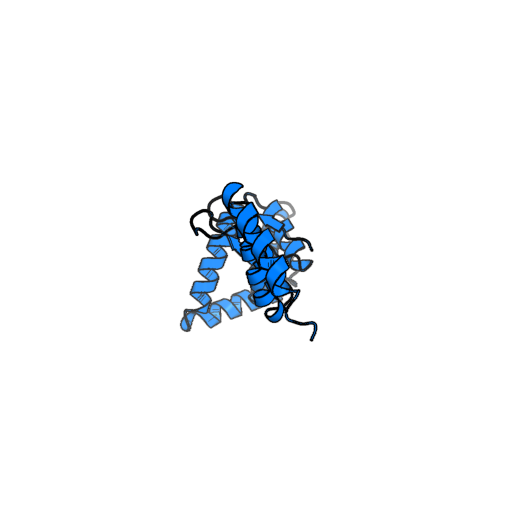0 93.12 109 VAL A CA 1
ATOM 860 C C . VAL A 1 109 ? 9.342 -0.832 -3.166 1.00 93.12 109 VAL A C 1
ATOM 862 O O . VAL A 1 109 ? 10.239 -1.674 -3.076 1.00 93.12 109 VAL A O 1
ATOM 865 N N . PHE A 1 110 ? 8.981 -0.278 -4.316 1.00 94.75 110 PHE A N 1
ATOM 866 C CA . PHE A 1 110 ? 9.641 -0.451 -5.599 1.00 94.75 110 PHE A CA 1
ATOM 867 C C . PHE A 1 110 ? 10.216 0.891 -6.045 1.00 94.75 110 PHE A C 1
ATOM 869 O O . PHE A 1 110 ? 9.474 1.850 -6.214 1.00 94.75 110 PHE A O 1
ATOM 876 N N . SER A 1 111 ? 11.525 0.953 -6.273 1.00 92.56 111 SER A N 1
ATOM 877 C CA . SER A 1 111 ? 12.163 2.148 -6.826 1.00 92.56 111 SER A CA 1
ATOM 878 C C . SER A 1 111 ? 12.525 1.913 -8.285 1.00 92.56 111 SER A C 1
ATOM 880 O O . SER A 1 111 ? 13.207 0.934 -8.607 1.00 92.56 111 SER A O 1
ATOM 882 N N . LEU A 1 112 ? 12.118 2.840 -9.153 1.00 89.00 112 LEU A N 1
ATOM 883 C CA . LEU A 1 112 ? 12.450 2.828 -10.581 1.00 89.00 112 LEU A CA 1
ATOM 884 C C . LEU A 1 112 ? 13.970 2.860 -10.821 1.00 89.00 112 LEU A C 1
ATOM 886 O O . LEU A 1 112 ? 14.454 2.302 -11.801 1.00 89.00 112 LEU A O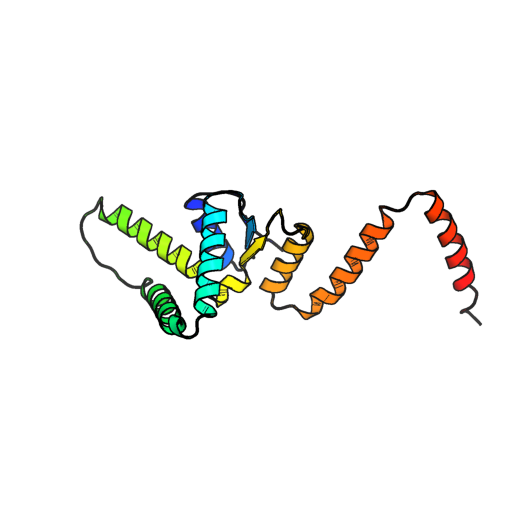 1
ATOM 890 N N . ASN A 1 113 ? 14.727 3.434 -9.881 1.00 88.69 113 ASN A N 1
ATOM 891 C CA . ASN A 1 113 ? 16.181 3.582 -9.967 1.00 88.69 113 ASN A CA 1
ATOM 892 C C . ASN A 1 113 ? 16.956 2.378 -9.404 1.00 88.69 113 ASN A C 1
ATOM 894 O O . ASN A 1 113 ? 18.181 2.351 -9.462 1.00 88.69 113 ASN A O 1
ATOM 898 N N . SER A 1 114 ? 16.271 1.375 -8.844 1.00 84.19 114 SER A N 1
ATOM 899 C CA . SER A 1 114 ? 16.926 0.247 -8.161 1.00 84.19 114 SER A CA 1
ATOM 900 C C . SER A 1 114 ? 17.559 -0.790 -9.097 1.00 84.19 114 SER A C 1
ATOM 902 O O . SER A 1 114 ? 18.264 -1.682 -8.629 1.00 84.19 114 SER A O 1
ATOM 904 N N . GLY A 1 115 ? 17.264 -0.735 -10.401 1.00 83.69 115 GLY A N 1
ATOM 905 C CA . GLY A 1 115 ? 17.647 -1.770 -11.371 1.00 83.69 115 GLY A CA 1
ATOM 906 C C . GLY A 1 115 ? 16.905 -3.106 -11.202 1.00 83.69 115 GLY A C 1
ATOM 907 O O . GLY A 1 115 ? 17.135 -4.039 -11.970 1.00 83.69 115 GLY A O 1
ATOM 908 N N . VAL A 1 116 ? 16.003 -3.221 -10.219 1.00 87.38 116 VAL A N 1
ATOM 909 C CA . VAL A 1 116 ? 15.160 -4.405 -10.005 1.00 87.38 116 VAL A CA 1
ATOM 910 C C . VAL A 1 116 ? 13.973 -4.368 -10.968 1.00 87.38 116 VAL A C 1
ATOM 912 O O . VAL A 1 116 ? 13.385 -3.319 -11.212 1.00 87.38 116 VAL A O 1
ATOM 915 N N . ASN A 1 117 ? 13.577 -5.524 -11.506 1.00 91.00 117 ASN A N 1
ATOM 916 C CA . ASN A 1 117 ? 12.417 -5.608 -12.391 1.00 91.00 117 ASN A CA 1
ATOM 917 C C . ASN A 1 117 ? 11.104 -5.506 -11.586 1.00 91.00 117 ASN A C 1
ATOM 919 O O . ASN A 1 117 ? 10.926 -6.182 -10.566 1.00 91.00 117 ASN A O 1
ATOM 923 N N . LEU A 1 118 ? 10.146 -4.707 -12.064 1.00 90.56 118 LEU A N 1
ATOM 924 C CA . LEU A 1 118 ? 8.815 -4.595 -11.456 1.00 90.56 118 LEU A CA 1
ATOM 925 C C . LEU A 1 118 ? 8.098 -5.954 -11.386 1.00 90.56 118 LEU A C 1
ATOM 927 O O . LEU A 1 118 ? 7.514 -6.289 -10.360 1.00 90.56 118 LEU A O 1
ATOM 931 N N . THR A 1 119 ? 8.203 -6.771 -12.435 1.00 91.62 119 THR A N 1
ATOM 932 C CA . THR A 1 119 ? 7.622 -8.123 -12.498 1.00 91.62 119 THR A CA 1
ATOM 933 C C . THR A 1 119 ? 8.171 -9.013 -11.393 1.00 91.62 119 THR A C 1
ATOM 935 O O . THR A 1 119 ? 7.421 -9.727 -10.726 1.00 91.62 119 THR A O 1
ATOM 938 N N . GLU A 1 120 ? 9.484 -8.948 -11.160 1.00 89.69 120 GLU A N 1
ATOM 939 C CA . GLU A 1 120 ? 10.105 -9.665 -10.053 1.00 89.69 120 GLU A CA 1
ATOM 940 C C . GLU A 1 120 ? 9.553 -9.154 -8.721 1.00 89.69 120 GLU A C 1
ATOM 942 O O . GLU A 1 120 ? 9.163 -9.954 -7.875 1.00 89.69 120 GLU A O 1
ATOM 947 N N . THR A 1 121 ? 9.431 -7.839 -8.552 1.00 92.06 121 THR A N 1
ATOM 948 C CA . THR A 1 121 ? 8.895 -7.226 -7.328 1.00 92.06 121 THR A CA 1
ATOM 949 C C . THR A 1 121 ? 7.452 -7.652 -7.044 1.00 92.06 121 THR A C 1
ATOM 951 O O . THR A 1 121 ? 7.144 -8.026 -5.910 1.00 92.06 121 THR A O 1
ATOM 954 N N . ILE A 1 122 ? 6.601 -7.705 -8.074 1.00 92.44 122 ILE A N 1
ATOM 955 C CA . ILE A 1 122 ? 5.238 -8.255 -8.016 1.00 92.44 122 ILE A CA 1
ATOM 956 C C . ILE A 1 122 ? 5.250 -9.703 -7.539 1.00 92.44 122 ILE A C 1
ATOM 958 O O . ILE A 1 122 ? 4.525 -10.081 -6.618 1.00 92.44 122 ILE A O 1
ATOM 962 N N . PHE A 1 123 ? 6.114 -10.527 -8.122 1.00 89.38 123 PHE A N 1
ATOM 963 C CA . PHE A 1 123 ? 6.212 -11.924 -7.724 1.00 89.38 123 PHE A CA 1
ATOM 964 C C . PHE A 1 123 ? 6.686 -12.076 -6.276 1.00 89.38 123 PHE A C 1
ATOM 966 O O . PHE A 1 123 ? 6.160 -12.902 -5.523 1.00 89.38 123 PHE A O 1
ATOM 973 N N . ARG A 1 124 ? 7.666 -11.264 -5.864 1.00 87.06 124 ARG A N 1
ATOM 974 C CA . ARG A 1 124 ? 8.210 -11.289 -4.505 1.00 87.06 124 ARG A CA 1
ATOM 975 C C . ARG A 1 124 ? 7.169 -10.857 -3.471 1.00 87.06 124 ARG A C 1
ATOM 977 O O . ARG A 1 124 ? 7.101 -11.495 -2.420 1.00 87.06 124 ARG A O 1
ATOM 984 N N . SER A 1 125 ? 6.355 -9.838 -3.753 1.00 89.44 125 SER A N 1
ATOM 985 C CA . SER A 1 125 ? 5.325 -9.359 -2.820 1.00 89.44 125 SER A CA 1
ATOM 986 C C . SER A 1 125 ? 4.232 -10.410 -2.588 1.00 89.44 125 SER A C 1
ATOM 988 O O . SER A 1 125 ? 3.882 -10.688 -1.441 1.00 89.44 125 SER A O 1
ATOM 990 N N . ILE A 1 126 ? 3.779 -11.087 -3.651 1.00 88.69 126 ILE A N 1
ATOM 991 C CA . ILE A 1 126 ? 2.798 -12.183 -3.569 1.00 88.69 126 ILE A CA 1
ATOM 992 C C . ILE A 1 126 ? 3.355 -13.370 -2.770 1.00 88.69 126 ILE A C 1
ATOM 994 O O . ILE A 1 126 ? 2.637 -13.992 -1.986 1.00 88.69 126 ILE A O 1
ATOM 998 N N . CYS A 1 127 ? 4.634 -13.710 -2.959 1.00 83.44 127 CYS A N 1
ATOM 999 C CA . CYS A 1 127 ? 5.266 -14.801 -2.212 1.00 83.44 127 CYS A CA 1
ATOM 1000 C C . CYS A 1 127 ? 5.412 -14.470 -0.719 1.00 83.44 127 CYS A C 1
ATOM 1002 O O . CYS A 1 127 ? 5.192 -15.341 0.129 1.00 83.44 127 CYS A O 1
ATOM 1004 N N . ARG A 1 128 ? 5.778 -13.221 -0.398 1.00 78.81 128 ARG A N 1
ATOM 1005 C CA . ARG A 1 128 ? 5.961 -12.745 0.981 1.00 78.81 128 ARG A CA 1
ATOM 1006 C C . ARG A 1 128 ? 4.655 -12.699 1.759 1.00 78.81 128 ARG A C 1
ATOM 1008 O O . ARG A 1 128 ? 4.618 -13.201 2.878 1.00 78.81 128 ARG A O 1
ATOM 1015 N N . SER A 1 129 ? 3.581 -12.191 1.156 1.00 74.12 129 SER A N 1
ATOM 1016 C CA . SER A 1 129 ? 2.276 -12.093 1.822 1.00 74.12 129 SER A CA 1
ATOM 1017 C C . SER A 1 129 ? 1.666 -13.451 2.187 1.00 74.12 129 SER A C 1
ATOM 1019 O O . SER A 1 129 ? 0.803 -13.519 3.055 1.00 74.12 129 SER A O 1
ATOM 1021 N N . ARG A 1 130 ? 2.134 -14.543 1.566 1.00 66.75 130 ARG A N 1
ATOM 1022 C CA . ARG A 1 130 ? 1.651 -15.916 1.790 1.00 66.75 130 ARG A CA 1
ATOM 1023 C C . ARG A 1 130 ? 2.585 -16.794 2.633 1.00 66.75 130 ARG A C 1
ATOM 1025 O O . ARG A 1 130 ? 2.399 -18.008 2.650 1.00 66.75 130 ARG A O 1
ATOM 1032 N N . GLN A 1 131 ? 3.611 -16.226 3.280 1.00 56.00 131 GLN A N 1
ATOM 1033 C CA . GLN A 1 131 ? 4.606 -16.968 4.082 1.00 56.00 131 GLN A CA 1
ATOM 1034 C C . GLN A 1 131 ? 5.198 -18.205 3.367 1.00 56.00 131 GLN A C 1
ATOM 1036 O O . GLN A 1 131 ? 5.553 -19.197 3.996 1.00 56.00 131 GLN A O 1
ATOM 1041 N N . THR A 1 132 ? 5.325 -18.191 2.033 1.00 48.12 132 THR A N 1
ATOM 1042 C CA . THR A 1 132 ? 5.820 -19.358 1.277 1.00 48.12 132 THR A CA 1
ATOM 1043 C C . THR A 1 132 ? 7.221 -19.109 0.714 1.00 48.12 132 THR A C 1
ATOM 1045 O O . THR A 1 132 ? 7.448 -19.177 -0.494 1.00 48.12 132 THR A O 1
ATOM 1048 N N . ILE A 1 133 ? 8.192 -18.837 1.593 1.00 48.38 133 ILE A N 1
ATOM 1049 C CA . ILE A 1 133 ? 9.606 -18.610 1.220 1.00 48.38 133 ILE A CA 1
ATOM 1050 C C . ILE A 1 133 ? 10.178 -19.816 0.440 1.00 48.38 133 ILE A C 1
ATOM 1052 O O . ILE A 1 133 ? 10.979 -19.648 -0.480 1.00 48.38 133 ILE A O 1
ATOM 1056 N N . ALA A 1 134 ? 9.688 -21.032 0.711 1.00 49.38 134 ALA A N 1
ATOM 1057 C CA . ALA A 1 134 ? 10.144 -22.265 0.066 1.00 49.38 134 ALA A CA 1
ATOM 1058 C C . ALA A 1 134 ? 9.869 -22.352 -1.454 1.00 49.38 134 ALA A C 1
ATOM 1060 O O . ALA A 1 134 ? 10.600 -23.043 -2.160 1.00 49.38 134 ALA A O 1
ATOM 1061 N N . LYS A 1 135 ? 8.875 -21.634 -2.006 1.00 51.59 135 LYS A N 1
ATOM 1062 C CA . LYS A 1 135 ? 8.575 -21.667 -3.458 1.00 51.59 135 LYS A CA 1
ATOM 1063 C C . LYS A 1 135 ? 9.420 -20.682 -4.277 1.00 51.59 135 LYS A C 1
ATOM 1065 O O . LYS A 1 135 ? 9.548 -20.830 -5.487 1.00 51.59 135 LYS A O 1
ATOM 1070 N N . MET A 1 136 ? 10.049 -19.706 -3.627 1.00 49.34 136 MET A N 1
ATOM 1071 C CA . MET A 1 136 ? 10.721 -18.573 -4.275 1.00 49.34 136 MET A CA 1
ATOM 1072 C C . MET A 1 136 ? 12.011 -18.972 -5.022 1.00 49.34 136 MET A C 1
ATOM 1074 O O . MET A 1 136 ? 12.309 -18.418 -6.083 1.00 49.34 136 MET A O 1
ATOM 1078 N N . LYS A 1 137 ? 12.737 -19.985 -4.520 1.00 50.84 137 LYS A N 1
ATOM 1079 C CA . LYS A 1 137 ? 13.929 -20.561 -5.179 1.00 50.84 137 LYS A CA 1
ATOM 1080 C C . LYS A 1 137 ? 13.603 -21.367 -6.441 1.00 50.84 137 LYS A C 1
ATOM 1082 O O . LYS A 1 137 ? 14.450 -21.453 -7.318 1.00 50.84 137 LYS A O 1
ATOM 1087 N N . LEU A 1 138 ? 12.400 -21.937 -6.544 1.00 48.91 138 LEU A N 1
ATOM 1088 C CA . LEU A 1 138 ? 12.019 -22.812 -7.660 1.00 48.91 138 LEU A CA 1
ATOM 1089 C C . LEU A 1 138 ? 11.520 -22.028 -8.889 1.00 48.91 138 LEU A C 1
ATOM 1091 O O . LEU A 1 138 ? 11.644 -22.492 -10.016 1.00 48.91 138 LEU A O 1
ATOM 1095 N N . TYR A 1 139 ? 10.942 -20.839 -8.684 1.00 51.38 139 TYR A N 1
ATOM 1096 C CA . TYR A 1 139 ? 10.383 -20.025 -9.773 1.00 51.38 139 TYR A CA 1
ATOM 1097 C C . TYR A 1 139 ? 11.396 -19.051 -10.389 1.00 51.38 139 TYR A C 1
ATOM 1099 O O . TYR A 1 139 ? 11.353 -18.801 -11.592 1.00 51.38 139 TYR A O 1
ATOM 1107 N N . SER A 1 140 ? 12.340 -18.537 -9.598 1.00 51.56 140 SER A N 1
ATOM 1108 C CA . SER A 1 140 ? 13.396 -17.635 -10.082 1.00 51.56 140 SER A CA 1
ATOM 1109 C C . SER A 1 140 ? 14.398 -18.335 -11.014 1.00 51.56 140 SER A C 1
ATOM 1111 O O . SER A 1 140 ? 14.899 -17.713 -11.952 1.00 51.56 140 SER A O 1
ATOM 1113 N N . SER A 1 141 ? 14.626 -19.639 -10.834 1.00 51.75 141 SER A N 1
ATOM 1114 C CA . SER A 1 141 ? 15.361 -20.480 -11.787 1.00 51.75 141 SER A CA 1
ATOM 1115 C C . SER A 1 141 ? 14.613 -20.654 -13.114 1.00 51.75 141 SER A C 1
ATOM 1117 O O . SER A 1 141 ? 15.241 -20.597 -14.165 1.00 51.75 141 SER A O 1
ATOM 1119 N N . ASN A 1 142 ? 13.281 -20.773 -13.101 1.00 48.53 142 ASN A N 1
ATOM 1120 C CA . ASN A 1 142 ? 12.483 -20.990 -14.317 1.00 48.53 142 ASN A CA 1
ATOM 1121 C C . ASN A 1 142 ? 12.277 -19.722 -15.164 1.00 48.53 142 ASN A C 1
ATOM 1123 O O . ASN A 1 142 ? 12.190 -19.812 -16.387 1.00 48.53 142 ASN A O 1
ATOM 1127 N N . ILE A 1 143 ? 12.234 -18.535 -14.547 1.00 52.09 143 ILE A N 1
ATOM 1128 C CA . ILE A 1 143 ? 12.092 -17.265 -15.282 1.00 52.09 143 ILE A CA 1
ATOM 1129 C C . ILE A 1 143 ? 13.375 -16.939 -16.063 1.00 52.09 143 ILE A C 1
ATOM 1131 O O . ILE A 1 143 ? 13.284 -16.583 -17.233 1.00 52.09 143 ILE A O 1
ATOM 1135 N N . LYS A 1 144 ? 14.567 -17.164 -15.480 1.00 47.84 144 LYS A N 1
ATOM 1136 C CA . LYS A 1 144 ? 15.856 -16.988 -16.186 1.00 47.84 144 LYS A CA 1
ATOM 1137 C C . LYS A 1 144 ? 16.025 -17.910 -17.400 1.00 47.84 144 LYS A C 1
ATOM 1139 O O . LYS A 1 144 ? 16.776 -17.577 -18.312 1.00 47.84 144 LYS A O 1
ATOM 1144 N N . VAL A 1 145 ? 15.361 -19.068 -17.412 1.00 46.53 145 VAL A N 1
ATOM 1145 C CA . VAL A 1 145 ? 15.427 -20.023 -18.532 1.00 46.53 145 VAL A CA 1
ATOM 1146 C C . VAL A 1 145 ? 14.532 -19.586 -19.697 1.00 46.53 145 VAL A C 1
ATOM 1148 O O . VAL A 1 145 ? 14.880 -19.845 -20.845 1.00 46.53 145 VAL A O 1
ATOM 1151 N N . LYS A 1 146 ? 13.418 -18.887 -19.434 1.00 42.47 146 LYS A N 1
ATOM 1152 C CA . LYS A 1 146 ? 12.537 -18.378 -20.498 1.00 42.47 146 LYS A CA 1
ATOM 1153 C C . LYS A 1 146 ? 13.098 -17.144 -21.200 1.00 42.47 146 LYS A C 1
ATOM 1155 O O . LYS A 1 146 ? 13.114 -17.133 -22.423 1.00 42.47 146 LYS A O 1
ATOM 1160 N N . THR A 1 147 ? 13.642 -16.172 -20.467 1.00 40.91 147 THR A N 1
ATOM 1161 C CA . THR A 1 147 ? 14.244 -14.978 -21.092 1.00 40.91 147 THR A CA 1
ATOM 1162 C C . THR A 1 147 ? 15.463 -15.309 -21.951 1.00 40.91 147 THR A C 1
ATOM 1164 O O . THR A 1 147 ? 15.646 -14.709 -22.998 1.00 40.91 147 THR A O 1
ATOM 1167 N N . LYS A 1 148 ? 16.249 -16.341 -21.609 1.00 39.97 148 LYS A N 1
ATOM 1168 C CA . LYS A 1 148 ? 17.355 -16.789 -22.477 1.00 39.97 148 LYS A CA 1
ATOM 1169 C C . LYS A 1 148 ? 16.916 -17.422 -23.803 1.00 39.97 148 LYS A C 1
ATOM 1171 O O . LYS A 1 148 ? 17.747 -17.533 -24.694 1.00 39.97 148 LYS A O 1
ATOM 1176 N N . ARG A 1 149 ? 15.668 -17.885 -23.934 1.00 41.22 149 ARG A N 1
ATOM 1177 C CA . ARG A 1 149 ? 15.181 -18.526 -25.169 1.00 41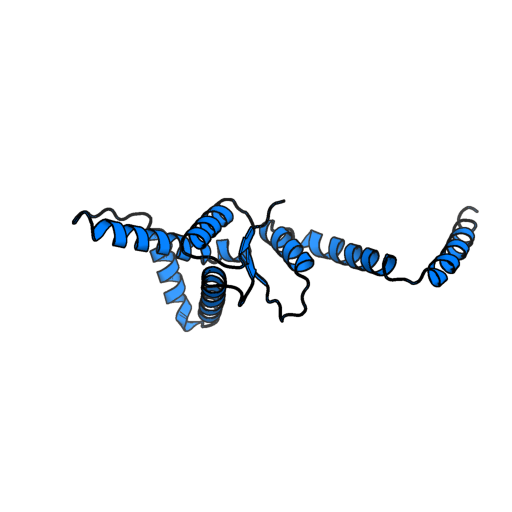.22 149 ARG A CA 1
ATOM 1178 C C . ARG A 1 149 ? 14.616 -17.534 -26.181 1.00 41.22 149 ARG A C 1
ATOM 1180 O O . ARG A 1 149 ? 14.609 -17.849 -27.364 1.00 41.22 149 ARG A O 1
ATOM 1187 N N . GLU A 1 150 ? 14.146 -16.375 -25.733 1.00 44.69 150 GLU A N 1
ATOM 1188 C CA . GLU A 1 150 ? 13.509 -15.385 -26.612 1.00 44.69 150 GLU A CA 1
ATOM 1189 C C . GLU A 1 150 ? 14.509 -14.366 -27.190 1.00 44.69 150 GLU A C 1
ATOM 1191 O O . GLU A 1 150 ? 14.260 -13.847 -28.273 1.00 44.69 150 GLU A O 1
ATOM 1196 N N . ASP A 1 151 ? 15.681 -14.190 -26.563 1.00 44.25 151 ASP A N 1
ATOM 1197 C CA . ASP A 1 151 ? 16.724 -13.236 -26.988 1.00 44.25 151 ASP A CA 1
ATOM 1198 C C . ASP A 1 151 ? 17.879 -13.864 -27.808 1.00 44.25 151 ASP A C 1
ATOM 1200 O O . ASP A 1 151 ? 18.894 -13.211 -28.051 1.00 44.25 151 ASP A O 1
ATOM 1204 N N . MET A 1 152 ? 17.769 -15.133 -28.226 1.00 44.22 152 MET A N 1
ATOM 1205 C CA . MET A 1 152 ? 18.813 -15.805 -29.020 1.00 44.22 152 MET A CA 1
ATOM 1206 C C . MET A 1 152 ? 18.564 -15.621 -30.531 1.00 44.22 152 MET A C 1
ATOM 1208 O O . MET A 1 152 ? 17.455 -15.941 -30.985 1.00 44.22 152 MET A O 1
ATOM 1212 N N . PRO A 1 153 ? 19.555 -15.144 -31.315 1.00 53.81 153 PRO A N 1
ATOM 1213 C CA . PRO A 1 153 ? 19.446 -15.041 -32.770 1.00 53.81 153 PRO A CA 1
ATOM 1214 C C . PRO A 1 153 ? 19.188 -16.421 -33.396 1.00 53.81 153 PRO A C 1
ATOM 1216 O O . PRO A 1 153 ? 19.673 -17.439 -32.898 1.00 53.81 153 PRO A O 1
ATOM 1219 N N . ASP A 1 154 ? 18.387 -16.461 -34.464 1.00 57.78 154 ASP A N 1
ATOM 1220 C CA . ASP A 1 154 ? 17.852 -17.706 -35.043 1.00 57.78 154 ASP A CA 1
ATOM 1221 C C . ASP A 1 154 ? 18.942 -18.704 -35.481 1.00 57.78 154 ASP A C 1
ATOM 1223 O O . ASP A 1 154 ? 18.731 -19.917 -35.418 1.00 57.78 154 ASP A O 1
ATOM 1227 N N . ASP A 1 155 ? 20.138 -18.211 -35.800 1.00 55.97 155 ASP A N 1
ATOM 1228 C CA . ASP A 1 155 ? 21.285 -19.011 -36.238 1.00 55.97 155 ASP A CA 1
ATOM 1229 C C . ASP A 1 155 ? 21.839 -19.946 -35.138 1.00 55.97 155 ASP A C 1
ATOM 1231 O O . ASP A 1 155 ? 22.418 -20.989 -35.444 1.00 55.97 155 ASP A O 1
ATOM 1235 N N . GLU A 1 156 ? 21.627 -19.637 -33.850 1.00 52.91 156 GLU A N 1
ATOM 1236 C CA . GLU A 1 156 ? 22.046 -20.501 -32.729 1.00 52.91 156 GLU A CA 1
ATOM 1237 C C . GLU A 1 156 ? 20.996 -21.561 -32.353 1.00 52.91 156 GLU A C 1
ATOM 1239 O O . GLU A 1 156 ? 21.320 -22.541 -31.676 1.00 52.91 156 GLU A O 1
ATOM 1244 N N . ARG A 1 157 ? 19.744 -21.424 -32.819 1.00 52.84 157 ARG A N 1
ATOM 1245 C CA . ARG A 1 157 ? 18.666 -22.390 -32.527 1.00 52.84 157 ARG A CA 1
ATOM 1246 C C . ARG A 1 157 ? 18.846 -23.697 -33.295 1.00 52.84 157 ARG A C 1
ATOM 1248 O O . ARG A 1 157 ? 18.512 -24.756 -32.774 1.00 52.84 157 ARG A O 1
ATOM 1255 N N . HIS A 1 158 ? 19.431 -23.638 -34.491 1.00 49.12 158 HIS A N 1
ATOM 1256 C CA . HIS A 1 158 ? 19.612 -24.808 -35.357 1.00 49.12 158 HIS A CA 1
ATOM 1257 C C . HIS A 1 158 ? 20.693 -25.789 -34.872 1.00 49.12 158 HIS A C 1
ATOM 1259 O O . HIS A 1 158 ? 20.622 -26.973 -35.181 1.00 49.12 158 HIS A O 1
ATOM 1265 N N . ASN A 1 159 ? 21.660 -25.340 -34.064 1.00 46.66 159 ASN A N 1
ATOM 1266 C CA . ASN A 1 159 ? 22.755 -26.199 -33.588 1.00 46.66 159 ASN A CA 1
ATOM 1267 C C . ASN A 1 159 ? 22.409 -27.032 -32.336 1.00 46.66 159 ASN A C 1
ATOM 1269 O O . ASN A 1 159 ? 23.139 -27.971 -32.012 1.00 46.66 159 ASN A O 1
ATOM 1273 N N . MET A 1 160 ? 21.318 -26.716 -31.622 1.00 47.75 160 MET A N 1
ATOM 1274 C CA . MET A 1 160 ? 20.872 -27.517 -30.468 1.00 47.75 160 MET A CA 1
ATOM 1275 C C . MET A 1 160 ? 19.941 -28.673 -30.845 1.00 47.75 160 MET A C 1
ATOM 1277 O O . MET A 1 160 ? 19.955 -29.691 -30.152 1.00 47.75 160 MET A O 1
ATOM 1281 N N . ASP A 1 161 ? 19.173 -28.562 -31.933 1.00 46.38 161 ASP A N 1
ATOM 1282 C CA . ASP A 1 161 ? 18.264 -29.641 -32.347 1.00 46.38 161 ASP A CA 1
ATOM 1283 C C . ASP A 1 161 ? 19.039 -30.894 -32.808 1.00 46.38 161 ASP A C 1
ATOM 1285 O O . ASP A 1 161 ? 18.627 -32.014 -32.511 1.00 46.38 161 ASP A O 1
ATOM 1289 N N . GLU A 1 162 ? 20.237 -30.745 -33.392 1.00 45.66 162 GLU A N 1
ATOM 1290 C CA . GLU A 1 162 ? 21.094 -31.895 -33.742 1.00 45.66 162 GLU A CA 1
ATOM 1291 C C . GLU A 1 162 ? 21.780 -32.562 -32.533 1.00 45.66 162 GLU A C 1
ATOM 1293 O O . GLU A 1 162 ? 22.188 -33.726 -32.609 1.00 45.66 162 GLU A O 1
ATOM 1298 N N . THR A 1 163 ? 21.929 -31.861 -31.401 1.00 46.47 163 THR A N 1
ATOM 1299 C CA . THR A 1 163 ? 22.593 -32.426 -30.211 1.00 46.47 163 THR A CA 1
ATOM 1300 C C . THR A 1 163 ? 21.643 -33.226 -29.321 1.00 46.47 163 THR A C 1
ATOM 1302 O O . THR A 1 163 ? 22.098 -34.121 -28.605 1.00 46.47 163 THR A O 1
ATOM 1305 N N . ILE A 1 164 ? 20.337 -32.949 -29.379 1.00 47.34 164 ILE A N 1
ATOM 1306 C CA . ILE A 1 164 ? 19.320 -33.675 -28.605 1.00 47.34 164 ILE A CA 1
ATOM 1307 C C . ILE A 1 164 ? 19.070 -35.062 -29.219 1.00 47.34 164 ILE A C 1
ATOM 1309 O O . ILE A 1 164 ? 19.057 -36.053 -28.487 1.00 47.34 164 ILE A O 1
ATOM 1313 N N . ASP A 1 165 ? 19.024 -35.170 -30.550 1.00 45.09 165 ASP A N 1
ATOM 1314 C CA . ASP A 1 165 ? 18.759 -36.446 -31.234 1.00 45.09 165 ASP A CA 1
ATOM 1315 C C . ASP A 1 165 ? 19.869 -37.496 -31.033 1.00 45.09 165 ASP A C 1
ATOM 1317 O O . ASP A 1 165 ? 19.614 -38.700 -31.021 1.00 45.09 165 ASP A O 1
ATOM 1321 N N . ARG A 1 166 ? 21.121 -37.073 -30.804 1.00 44.75 166 ARG A N 1
ATOM 1322 C CA . ARG A 1 166 ? 22.231 -38.013 -30.551 1.00 44.75 166 ARG A CA 1
ATOM 1323 C C . ARG A 1 166 ? 22.302 -38.513 -29.111 1.00 44.75 166 ARG A C 1
ATOM 1325 O O . ARG A 1 166 ? 22.858 -39.588 -28.880 1.00 44.75 166 ARG A O 1
ATOM 1332 N N . HIS A 1 167 ? 21.761 -37.774 -28.143 1.00 43.88 167 HIS A N 1
ATOM 1333 C CA . HIS A 1 167 ? 21.852 -38.162 -26.734 1.00 43.88 167 HIS A CA 1
ATOM 1334 C C . HIS A 1 167 ? 20.720 -39.088 -26.268 1.00 43.88 167 HIS A C 1
ATOM 1336 O O . HIS A 1 167 ? 20.934 -39.844 -25.316 1.00 43.88 167 HIS A O 1
ATOM 1342 N N . ASP A 1 168 ? 19.582 -39.109 -26.968 1.00 43.28 168 ASP A N 1
ATOM 1343 C CA . ASP A 1 168 ? 18.453 -39.998 -26.653 1.00 43.28 168 ASP A CA 1
ATOM 1344 C C . ASP A 1 168 ? 18.577 -41.410 -27.258 1.00 43.28 168 ASP A C 1
ATOM 1346 O O . ASP A 1 168 ? 17.893 -42.334 -26.815 1.00 43.28 168 ASP A O 1
ATOM 1350 N N . ILE A 1 169 ? 19.510 -41.632 -28.192 1.00 44.06 169 ILE A N 1
ATOM 1351 C CA . ILE A 1 169 ? 19.764 -42.963 -28.778 1.00 44.06 169 ILE A CA 1
ATOM 1352 C C . ILE A 1 169 ? 20.693 -43.822 -27.892 1.00 44.06 169 ILE A C 1
ATOM 1354 O O . ILE A 1 169 ? 20.625 -45.045 -27.933 1.00 44.06 169 ILE A O 1
ATOM 1358 N N . LEU A 1 170 ? 21.498 -43.220 -27.007 1.00 45.44 170 LEU A N 1
ATOM 1359 C CA . LEU A 1 170 ? 22.489 -43.938 -26.181 1.00 45.44 170 LEU A CA 1
ATOM 1360 C C . LEU A 1 170 ? 21.996 -44.369 -24.785 1.00 45.44 170 LEU A C 1
ATOM 1362 O O . LEU A 1 170 ? 22.791 -44.830 -23.971 1.00 45.44 170 LEU A O 1
ATOM 1366 N N . LYS A 1 171 ? 20.699 -44.232 -24.478 1.00 47.44 171 LYS A N 1
ATOM 1367 C CA . LYS A 1 171 ? 20.111 -44.657 -23.187 1.00 47.44 171 LYS A CA 1
ATOM 1368 C C . LYS A 1 171 ? 19.127 -45.828 -23.292 1.00 47.44 171 LYS A C 1
ATOM 1370 O O . LYS A 1 171 ? 18.349 -46.048 -22.364 1.00 47.44 171 LYS A O 1
ATOM 1375 N N . LYS A 1 172 ? 19.133 -46.561 -24.408 1.00 46.69 172 LYS A N 1
ATOM 1376 C CA . LYS A 1 172 ? 18.214 -47.688 -24.645 1.00 46.69 172 LYS A CA 1
ATOM 1377 C C . LYS A 1 172 ? 18.872 -49.055 -24.854 1.00 46.69 172 LYS A C 1
ATOM 1379 O O . LYS A 1 172 ? 18.185 -49.962 -25.313 1.00 46.69 172 LYS A O 1
ATOM 1384 N N . GLU A 1 173 ? 20.123 -49.229 -24.438 1.00 37.91 173 GLU A N 1
ATOM 1385 C CA . GLU A 1 173 ? 20.749 -50.555 -24.296 1.00 37.91 173 GLU A CA 1
ATOM 1386 C C . GLU A 1 173 ? 21.286 -50.769 -22.881 1.00 37.91 173 GLU A C 1
ATOM 1388 O O . GLU A 1 173 ? 21.916 -49.831 -22.338 1.00 37.91 173 GLU A O 1
#

Foldseek 3Di:
DAAAEAQEDDLVVLVVLLVCLVVLHFYEAEDPRYDVSVVLVVLLVVVVVLVVPPVNVVVVVVLVVCLVPLVDDDDDDDPPVVVVVVVVSVSVSSSSSCNPPVSCQSYHYDYPPPPDDPVLSVVVSVCSSVVNPVCNVVVVVVVVVVVVVVPDDPVVVVVVVVVVVVVVVPPPD

Radius of gyration: 24.08 Å; chains: 1; bounding box: 44×72×60 Å

pLDDT: mean 71.43, std 19.65, range [37.91, 97.12]

Secondary structure (DSSP, 8-state):
---EEESS-SHHHHHHHHHHHHTT--EEEEETS-HHHHHHHHHHHHHHHHHH-GGGHHHHHHHHHHHHHTTS------TTHHHHHHHHHHHHHHHHHHHSHHHHTTEEEEEGGG---HHHHHHHHHHHHTT-HHHHHHHHHHHHHHHHHHSS-HHHHHHHHHHHHHHSGGG--